Protein AF-A0A7K6Z271-F1 (afdb_monomer_lite)

Sequence (69 aa):
QVAEAVAQPLLGARRVTLVAGGSGDIGVSRLPGEILDVVTRLPAAVEALTGVSVTQVRPDARVPSGTQC

Radius of gyration: 23.78 Å; chains: 1; bounding box: 64×26×50 Å

Structure (mmCIF, N/CA/C/O backbone):
data_AF-A0A7K6Z271-F1
#
_entry.id   AF-A0A7K6Z271-F1
#
loop_
_atom_site.group_PDB
_atom_site.id
_atom_site.type_symbol
_atom_site.label_atom_id
_atom_site.label_alt_id
_atom_site.label_comp_id
_atom_site.label_asym_id
_atom_site.label_entity_id
_atom_site.label_seq_id
_atom_site.pdbx_PDB_ins_code
_atom_site.Cartn_x
_atom_site.Cartn_y
_atom_site.Cartn_z
_atom_site.occupancy
_atom_site.B_iso_or_equiv
_atom_site.auth_seq_id
_atom_site.auth_comp_id
_atom_site.auth_asym_id
_atom_site.auth_atom_id
_atom_site.pdbx_PDB_model_num
ATOM 1 N N . GLN A 1 1 ? 29.898 14.854 -18.114 1.00 68.50 1 GLN A N 1
ATOM 2 C CA . GLN A 1 1 ? 30.406 13.720 -18.915 1.00 68.50 1 GLN A CA 1
ATOM 3 C C . GLN A 1 1 ? 29.689 12.410 -18.568 1.00 68.50 1 GLN A C 1
ATOM 5 O O . GLN A 1 1 ? 29.120 11.813 -19.464 1.00 68.50 1 GLN A O 1
ATOM 10 N N . VAL A 1 2 ? 29.589 11.999 -17.293 1.00 79.44 2 VAL A N 1
ATOM 11 C CA . VAL A 1 2 ? 28.883 10.749 -16.901 1.00 79.44 2 VAL A CA 1
ATOM 12 C C . VAL 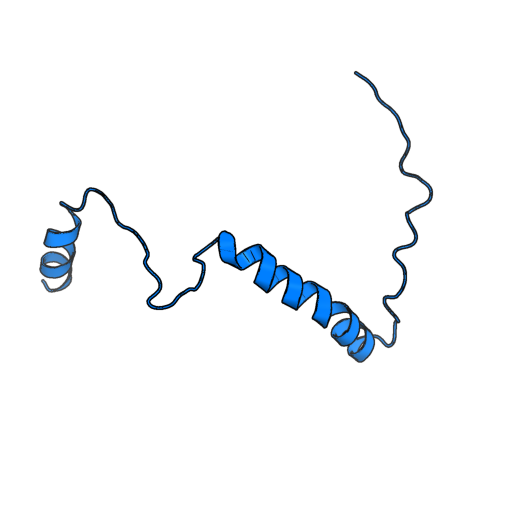A 1 2 ? 27.406 10.712 -17.327 1.00 79.44 2 VAL A C 1
ATOM 14 O O . VAL A 1 2 ? 26.944 9.702 -17.843 1.00 79.44 2 VAL A O 1
ATOM 17 N N . ALA A 1 3 ? 26.673 11.819 -17.177 1.00 83.44 3 ALA A N 1
ATOM 18 C CA . ALA A 1 3 ? 25.261 11.886 -17.564 1.00 83.44 3 ALA A CA 1
ATOM 19 C C . ALA A 1 3 ? 25.021 11.617 -19.063 1.00 83.44 3 ALA A C 1
ATOM 21 O O . ALA A 1 3 ? 24.024 11.002 -19.423 1.00 83.44 3 ALA A O 1
ATOM 22 N N . GLU A 1 4 ? 25.946 12.035 -19.930 1.00 86.75 4 GLU A N 1
ATOM 23 C CA . GLU A 1 4 ? 25.831 11.863 -21.381 1.00 86.75 4 GLU A CA 1
ATOM 24 C C . GLU A 1 4 ? 26.031 10.400 -21.792 1.00 86.75 4 GLU A C 1
ATOM 26 O O . GLU A 1 4 ? 25.225 9.855 -22.543 1.00 86.75 4 GLU A O 1
ATOM 31 N N . ALA A 1 5 ? 27.034 9.732 -21.213 1.00 89.75 5 ALA A N 1
ATOM 32 C CA . ALA A 1 5 ? 27.290 8.311 -21.444 1.00 89.75 5 ALA A CA 1
ATOM 33 C C . ALA A 1 5 ? 26.119 7.417 -20.992 1.00 89.75 5 ALA A C 1
ATOM 35 O O . ALA A 1 5 ? 25.848 6.389 -21.607 1.00 89.75 5 ALA A O 1
ATOM 36 N N . VAL A 1 6 ? 25.401 7.820 -19.937 1.00 88.31 6 VAL A N 1
ATOM 37 C CA . VAL A 1 6 ? 24.215 7.103 -19.439 1.00 88.31 6 VAL A CA 1
ATOM 38 C C . VAL A 1 6 ? 22.961 7.426 -20.265 1.00 88.31 6 VAL A C 1
ATOM 40 O O . VAL A 1 6 ? 22.116 6.556 -20.460 1.00 88.31 6 VAL A O 1
ATOM 43 N N . ALA A 1 7 ? 22.830 8.652 -20.781 1.00 87.38 7 ALA A N 1
ATOM 44 C CA . ALA A 1 7 ? 21.663 9.078 -21.556 1.00 87.38 7 ALA A CA 1
ATOM 45 C C . ALA A 1 7 ? 21.651 8.531 -22.993 1.00 87.38 7 ALA A C 1
ATOM 47 O O . ALA A 1 7 ? 20.585 8.185 -23.504 1.00 87.38 7 ALA A O 1
ATOM 48 N N . GLN A 1 8 ? 22.816 8.412 -23.640 1.00 92.31 8 GLN A N 1
ATOM 49 C CA . GLN A 1 8 ? 22.941 7.897 -25.010 1.00 92.31 8 GLN A CA 1
ATOM 50 C C . GLN A 1 8 ? 22.204 6.563 -25.271 1.00 92.31 8 GLN A C 1
ATOM 52 O O . GLN A 1 8 ? 21.426 6.511 -26.225 1.00 92.31 8 GLN A O 1
ATOM 57 N N . PRO A 1 9 ? 22.348 5.501 -24.451 1.00 88.69 9 PRO A N 1
ATOM 58 C CA . PRO A 1 9 ? 21.620 4.244 -24.662 1.00 88.69 9 PRO A CA 1
ATOM 59 C C . PRO A 1 9 ? 20.100 4.349 -24.443 1.00 88.69 9 PRO A C 1
ATOM 61 O O . PRO A 1 9 ? 19.352 3.542 -24.993 1.00 88.69 9 PRO A O 1
ATOM 64 N N . LEU A 1 10 ? 19.618 5.339 -23.684 1.00 88.12 10 LEU A N 1
ATOM 65 C CA . LEU A 1 10 ? 18.184 5.550 -23.453 1.00 88.12 10 LEU A CA 1
ATOM 66 C C . LEU A 1 10 ? 17.511 6.354 -24.572 1.00 88.12 10 LEU A C 1
ATOM 68 O O . LEU A 1 10 ? 16.325 6.157 -24.824 1.00 88.12 10 LEU A O 1
ATOM 72 N N . LEU A 1 11 ? 18.251 7.209 -25.286 1.00 89.75 11 LEU A N 1
ATOM 73 C CA . LEU A 1 11 ? 17.715 8.019 -26.390 1.00 89.75 11 LEU A CA 1
ATOM 74 C C . LEU A 1 11 ? 17.168 7.173 -27.556 1.00 89.75 11 LEU A C 1
ATOM 76 O O . LEU A 1 11 ? 16.258 7.608 -28.256 1.00 89.75 11 LEU A O 1
ATOM 80 N N . GLY A 1 12 ? 17.695 5.961 -27.757 1.00 88.56 12 GLY A N 1
ATOM 81 C CA . GLY A 1 12 ? 17.217 5.012 -28.772 1.00 88.56 12 GLY A CA 1
ATOM 82 C C . GLY A 1 12 ? 16.153 4.024 -28.279 1.00 88.56 12 GLY A C 1
ATOM 83 O O . GLY A 1 12 ? 15.655 3.212 -29.065 1.00 88.56 12 GLY A O 1
ATOM 84 N N . ALA A 1 13 ? 15.807 4.047 -26.989 1.00 91.50 13 ALA A N 1
ATOM 85 C CA . ALA A 1 13 ? 14.882 3.086 -26.406 1.00 91.50 13 ALA A CA 1
ATOM 86 C C . ALA A 1 13 ? 13.439 3.391 -26.839 1.00 91.50 13 ALA A C 1
ATOM 88 O O . ALA A 1 13 ? 12.833 4.372 -26.421 1.00 91.50 13 ALA A O 1
ATOM 89 N N . ARG A 1 14 ? 12.851 2.512 -27.662 1.00 91.69 14 ARG A N 1
ATOM 90 C CA . ARG A 1 14 ? 11.458 2.658 -28.138 1.00 91.69 14 ARG A CA 1
ATOM 91 C C . ARG A 1 14 ? 10.415 2.399 -27.053 1.00 91.69 14 ARG A C 1
ATOM 93 O O . ARG A 1 14 ? 9.281 2.853 -27.166 1.00 91.69 14 ARG A O 1
ATOM 100 N N . ARG A 1 15 ? 10.773 1.603 -26.043 1.00 87.06 15 ARG A N 1
ATOM 101 C CA . ARG A 1 15 ? 9.880 1.210 -24.953 1.00 87.06 15 ARG A CA 1
ATOM 102 C C . ARG A 1 15 ? 10.682 0.952 -23.689 1.00 87.06 15 ARG A C 1
ATOM 104 O O . ARG A 1 15 ? 11.605 0.143 -23.700 1.00 87.06 15 ARG A O 1
ATOM 111 N N . VAL A 1 16 ? 10.266 1.577 -22.596 1.00 85.12 16 VAL A N 1
ATOM 112 C CA . VAL A 1 16 ? 10.730 1.259 -21.243 1.00 85.12 16 VAL A CA 1
ATOM 113 C C . VAL A 1 16 ? 9.608 0.484 -20.563 1.00 85.12 16 VAL A C 1
ATOM 115 O O . VAL A 1 16 ? 8.480 0.961 -20.501 1.00 85.12 16 VAL A O 1
ATOM 118 N N . THR A 1 17 ? 9.878 -0.746 -20.125 1.00 82.81 17 THR A N 1
ATOM 119 C CA . THR A 1 17 ? 8.902 -1.570 -19.393 1.00 82.81 17 THR A CA 1
ATOM 120 C C . THR A 1 17 ? 9.450 -1.831 -18.006 1.00 82.81 17 THR A C 1
ATOM 122 O O . THR A 1 17 ? 10.563 -2.331 -17.870 1.00 82.81 17 THR A O 1
ATOM 125 N N . LEU A 1 18 ? 8.675 -1.480 -16.986 1.00 79.50 18 LEU A N 1
ATOM 126 C CA . LEU A 1 18 ? 9.015 -1.804 -15.612 1.00 79.50 18 LEU A CA 1
ATOM 127 C C . LEU A 1 18 ? 8.705 -3.286 -15.375 1.00 79.50 18 LEU A C 1
ATOM 129 O O . LEU A 1 18 ? 7.585 -3.726 -15.621 1.00 79.50 18 LEU A O 1
ATOM 133 N N . VAL A 1 19 ? 9.699 -4.045 -14.921 1.00 73.50 19 VAL A N 1
ATOM 134 C CA . VAL A 1 19 ? 9.558 -5.454 -14.539 1.00 73.50 19 VAL A CA 1
ATOM 135 C C . VAL A 1 19 ? 9.940 -5.590 -13.068 1.00 73.50 19 VAL A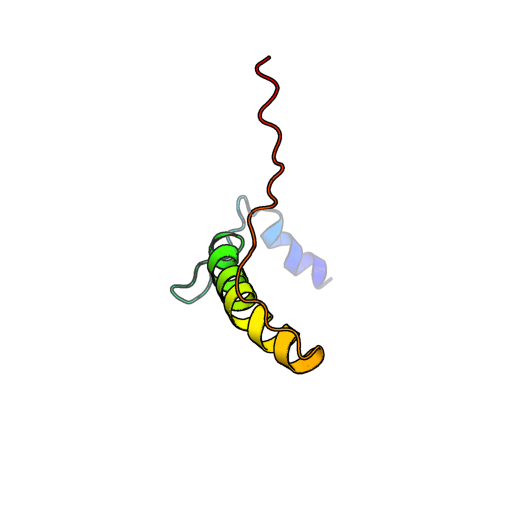 C 1
ATOM 137 O O . VAL A 1 19 ? 11.015 -5.162 -12.657 1.00 73.50 19 VAL A O 1
ATOM 140 N N . ALA A 1 20 ? 9.045 -6.138 -12.252 1.00 70.94 20 ALA A N 1
ATOM 141 C CA . ALA A 1 20 ? 9.343 -6.481 -10.872 1.00 70.94 20 ALA A CA 1
ATOM 142 C C . ALA A 1 20 ? 9.911 -7.900 -10.869 1.00 70.94 20 ALA A C 1
ATOM 144 O O . ALA A 1 20 ? 9.335 -8.800 -11.471 1.00 70.94 20 ALA A O 1
ATOM 145 N N . GLY A 1 21 ? 11.051 -8.101 -10.206 1.00 65.00 21 GLY A N 1
ATOM 146 C CA . GLY A 1 21 ? 11.786 -9.374 -10.184 1.00 65.00 21 GLY A CA 1
ATOM 147 C C . GLY A 1 21 ? 11.124 -10.514 -9.395 1.00 65.00 21 GLY A C 1
ATOM 148 O O . GLY A 1 21 ? 11.799 -11.477 -9.056 1.00 65.00 21 GLY A O 1
ATOM 149 N N . GLY A 1 22 ? 9.832 -10.416 -9.083 1.00 70.19 22 GLY A N 1
ATOM 150 C CA . GLY A 1 22 ? 9.038 -11.461 -8.434 1.00 70.19 22 GLY A CA 1
ATOM 151 C C . GLY A 1 22 ? 7.638 -11.525 -9.045 1.00 70.19 22 GLY A C 1
ATOM 152 O O . GLY A 1 22 ? 7.284 -10.663 -9.845 1.00 70.19 22 GLY A O 1
ATOM 153 N N . SER A 1 23 ? 6.824 -12.513 -8.651 1.00 65.19 23 SER A N 1
ATOM 154 C CA . SER A 1 23 ? 5.414 -12.668 -9.073 1.00 65.19 23 SER A CA 1
ATOM 155 C C . SER A 1 23 ? 4.493 -11.594 -8.468 1.00 65.19 23 SER A C 1
ATOM 157 O O . SER A 1 23 ? 3.427 -11.893 -7.936 1.00 65.19 23 SER A O 1
ATOM 159 N N . GLY A 1 24 ? 4.941 -10.345 -8.462 1.00 66.38 24 GLY A N 1
ATOM 160 C CA . GLY A 1 24 ? 4.204 -9.211 -7.948 1.00 66.38 24 GLY A CA 1
ATOM 161 C C . GLY A 1 24 ? 3.763 -8.323 -9.095 1.00 66.38 24 GLY A C 1
ATOM 162 O O . GLY A 1 24 ? 4.582 -7.924 -9.924 1.00 66.38 24 GLY A O 1
ATOM 163 N N . ASP A 1 25 ? 2.485 -7.961 -9.069 1.00 72.31 25 ASP A N 1
ATOM 164 C CA . ASP A 1 25 ? 1.896 -6.862 -9.829 1.00 72.31 25 ASP A CA 1
ATOM 165 C C . ASP A 1 25 ? 2.755 -5.593 -9.759 1.00 72.31 25 ASP A C 1
ATOM 167 O O . ASP A 1 25 ? 3.606 -5.469 -8.884 1.00 72.31 25 ASP A O 1
ATOM 171 N N . ILE A 1 26 ? 2.584 -4.622 -10.654 1.00 76.81 26 ILE A N 1
ATOM 172 C CA . ILE A 1 26 ? 3.362 -3.371 -10.633 1.00 76.81 26 ILE A CA 1
ATOM 173 C C . ILE A 1 26 ? 2.425 -2.198 -10.894 1.00 76.81 26 ILE A C 1
ATOM 175 O O . ILE A 1 26 ? 1.563 -2.273 -11.766 1.00 76.81 26 ILE A O 1
ATOM 179 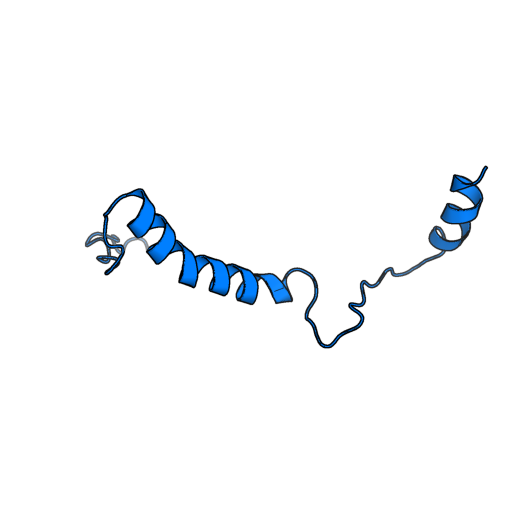N N . GLY A 1 27 ? 2.601 -1.101 -10.157 1.00 79.00 27 GLY A N 1
ATOM 180 C CA . GLY A 1 27 ? 1.788 0.102 -10.332 1.00 79.00 27 GLY A CA 1
ATOM 181 C C . GLY A 1 27 ? 0.338 -0.112 -9.893 1.00 79.00 27 GLY A C 1
ATOM 182 O O . GLY A 1 27 ? 0.096 -0.621 -8.801 1.00 79.00 27 GLY A O 1
ATOM 183 N N . VAL A 1 28 ? -0.624 0.269 -10.743 1.00 78.75 28 VAL A N 1
ATOM 184 C CA . VAL A 1 28 ? -2.067 0.279 -10.418 1.00 78.75 28 VAL A CA 1
ATOM 185 C C . VAL A 1 28 ? -2.583 -1.089 -9.990 1.00 78.75 28 VAL A C 1
ATOM 187 O O . VAL A 1 28 ? -3.408 -1.159 -9.091 1.00 78.75 28 VAL A O 1
ATOM 190 N N . SER A 1 29 ? -2.061 -2.175 -10.557 1.00 82.62 29 SER A N 1
ATOM 191 C CA . SER A 1 29 ? -2.465 -3.535 -10.192 1.00 82.62 29 SER A CA 1
ATOM 192 C C . SER A 1 29 ? -2.175 -3.884 -8.719 1.00 82.62 29 SER A C 1
ATOM 194 O O . SER A 1 29 ? -2.818 -4.776 -8.180 1.00 82.62 29 SER A O 1
ATOM 196 N N . ARG A 1 30 ? -1.276 -3.152 -8.034 1.00 81.44 30 ARG A N 1
ATOM 197 C CA . ARG A 1 30 ? -1.052 -3.275 -6.577 1.00 81.44 30 ARG A CA 1
ATOM 198 C C . ARG A 1 30 ? -2.019 -2.462 -5.730 1.00 81.44 30 ARG A C 1
ATOM 200 O O . ARG A 1 30 ? -2.292 -2.854 -4.597 1.00 81.44 30 ARG A O 1
ATOM 207 N N . LEU A 1 31 ? -2.527 -1.350 -6.264 1.00 87.12 31 LEU A N 1
ATOM 208 C CA . LEU A 1 31 ? -3.354 -0.413 -5.503 1.00 87.12 31 LEU A CA 1
ATOM 209 C C . LEU A 1 31 ? -4.558 -1.096 -4.841 1.00 87.12 31 LEU A C 1
ATOM 211 O O . LEU A 1 31 ? -4.793 -0.801 -3.676 1.00 87.12 31 LEU A O 1
ATOM 215 N N . PRO A 1 32 ? -5.286 -2.034 -5.481 1.00 88.88 32 PRO A N 1
ATOM 216 C CA . PRO A 1 32 ? -6.375 -2.743 -4.816 1.00 88.88 32 PRO A CA 1
ATOM 217 C C . PRO A 1 32 ? -5.943 -3.472 -3.539 1.00 88.88 32 PRO A C 1
ATOM 219 O O . PRO A 1 32 ? -6.655 -3.407 -2.542 1.00 88.88 32 PRO A O 1
ATOM 222 N N . GLY A 1 33 ? -4.783 -4.136 -3.548 1.00 90.06 33 GLY A N 1
ATOM 223 C CA . GLY A 1 33 ? -4.266 -4.865 -2.387 1.00 90.06 33 GLY A CA 1
ATOM 224 C C . GLY A 1 33 ? -3.786 -3.933 -1.276 1.00 90.06 33 GLY A C 1
ATOM 225 O O . GLY A 1 33 ? -4.112 -4.148 -0.112 1.00 90.06 33 GLY A O 1
ATOM 226 N N . GLU A 1 34 ? -3.072 -2.864 -1.633 1.00 89.94 34 GLU A N 1
ATOM 227 C CA . GLU A 1 34 ? -2.615 -1.858 -0.665 1.00 89.94 34 GLU A CA 1
ATOM 228 C C . GLU A 1 34 ? -3.788 -1.084 -0.055 1.00 89.94 34 GLU A C 1
ATOM 230 O O . GLU A 1 34 ? -3.835 -0.878 1.154 1.00 89.94 34 GLU A O 1
ATOM 235 N N . ILE A 1 35 ? -4.779 -0.709 -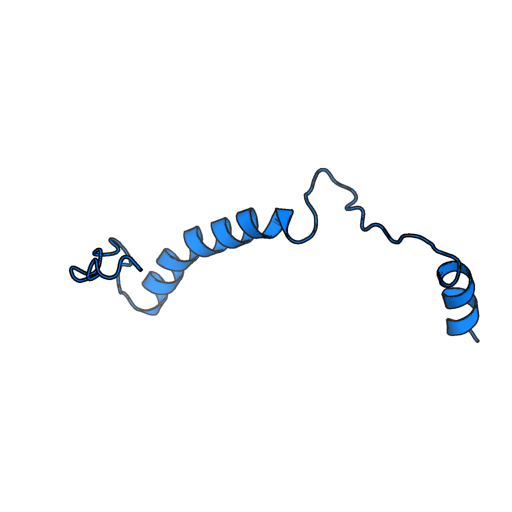0.867 1.00 94.50 35 ILE A N 1
ATOM 236 C CA . ILE A 1 35 ? -5.996 -0.052 -0.385 1.00 94.50 35 ILE A CA 1
ATOM 237 C C . ILE A 1 35 ? -6.772 -0.999 0.521 1.00 94.50 35 ILE A C 1
ATOM 239 O O . ILE A 1 35 ? -7.213 -0.559 1.576 1.00 94.50 35 ILE A O 1
ATOM 243 N N . LEU A 1 36 ? -6.915 -2.278 0.151 1.00 93.94 36 LEU A N 1
ATOM 244 C CA . LEU A 1 36 ? -7.576 -3.277 0.990 1.00 93.94 36 LEU A CA 1
ATOM 245 C C . LEU A 1 36 ? -6.889 -3.403 2.358 1.00 93.94 36 LEU A C 1
ATOM 247 O O . LEU A 1 36 ? -7.560 -3.397 3.389 1.00 93.94 36 LEU A O 1
ATOM 251 N N . ASP A 1 37 ? -5.559 -3.458 2.385 1.00 93.94 37 ASP A N 1
ATOM 252 C CA . ASP A 1 37 ? -4.788 -3.483 3.631 1.00 93.94 37 ASP A CA 1
ATOM 253 C C . ASP A 1 37 ? -5.013 -2.213 4.473 1.00 93.94 37 ASP A C 1
ATOM 255 O O . ASP A 1 37 ? -5.225 -2.285 5.683 1.00 93.94 37 ASP A O 1
ATOM 259 N N . VAL A 1 38 ? -5.078 -1.041 3.837 1.00 93.62 38 VAL A N 1
ATOM 260 C CA . VAL A 1 38 ? -5.408 0.213 4.528 1.00 93.62 38 VAL A CA 1
ATOM 261 C C . VAL A 1 38 ? -6.833 0.192 5.083 1.00 93.62 38 VAL A C 1
ATOM 263 O O . VAL A 1 38 ? -7.014 0.456 6.269 1.00 93.62 38 VAL A O 1
ATOM 266 N N . VAL A 1 39 ? -7.855 -0.130 4.280 1.00 92.25 39 VAL A N 1
ATOM 267 C CA . VAL A 1 39 ? -9.258 -0.079 4.738 1.00 92.25 39 VAL A CA 1
ATOM 268 C C . VAL A 1 39 ? -9.580 -1.137 5.787 1.00 92.25 39 VAL A C 1
ATOM 270 O O . VAL A 1 39 ? -10.509 -0.950 6.566 1.00 92.25 39 VAL A O 1
ATOM 273 N N . THR A 1 40 ? -8.812 -2.224 5.846 1.00 92.88 40 THR A N 1
ATOM 274 C CA . THR A 1 40 ? -8.966 -3.248 6.887 1.00 92.88 40 THR A CA 1
ATOM 275 C C . THR A 1 40 ? -8.310 -2.846 8.206 1.00 92.88 40 THR A C 1
ATOM 277 O O . THR A 1 40 ? -8.842 -3.166 9.266 1.00 92.88 40 THR A O 1
ATOM 280 N N . ARG A 1 41 ? -7.191 -2.113 8.175 1.00 93.62 41 ARG A N 1
ATOM 281 C CA . ARG A 1 41 ? -6.469 -1.679 9.388 1.00 93.62 41 ARG A CA 1
ATOM 282 C C . ARG A 1 41 ? -6.952 -0.344 9.943 1.00 93.62 41 ARG A C 1
ATOM 284 O O . ARG A 1 41 ? -6.866 -0.106 11.148 1.00 93.62 41 ARG A O 1
ATOM 291 N N . LEU A 1 42 ? -7.452 0.531 9.076 1.00 94.44 42 LEU A N 1
ATOM 292 C CA . LEU A 1 42 ? -7.869 1.882 9.435 1.00 94.44 42 LEU A CA 1
ATOM 293 C C . LEU A 1 42 ? -8.940 1.927 10.543 1.00 94.44 42 LEU A C 1
ATOM 295 O O . LEU A 1 42 ? -8.758 2.728 11.458 1.00 94.44 42 LEU A O 1
ATOM 299 N N . PRO A 1 43 ? -10.001 1.092 10.541 1.00 91.00 43 PRO A N 1
ATOM 300 C CA . PRO A 1 43 ? -11.024 1.126 11.588 1.00 91.00 43 PRO A CA 1
ATOM 301 C C . PRO A 1 43 ? -10.435 0.926 12.988 1.00 91.00 43 PRO A C 1
ATOM 303 O O . PRO A 1 43 ? -10.691 1.728 13.880 1.00 91.00 43 PRO A O 1
ATOM 306 N N . ALA A 1 44 ? -9.556 -0.069 13.146 1.00 91.88 44 ALA A N 1
ATOM 307 C CA . ALA A 1 44 ? -8.892 -0.357 14.416 1.00 91.88 44 ALA A CA 1
ATOM 308 C C . ALA A 1 44 ? -7.964 0.787 14.862 1.00 91.88 44 ALA A C 1
ATOM 310 O O . ALA A 1 44 ? -7.899 1.118 16.045 1.00 91.88 44 ALA A O 1
ATOM 311 N N . ALA A 1 45 ? -7.258 1.421 13.920 1.00 93.44 45 ALA A N 1
ATOM 312 C CA . ALA A 1 45 ? -6.395 2.561 14.220 1.00 93.44 45 ALA A CA 1
ATOM 313 C C . ALA A 1 45 ? -7.195 3.799 14.663 1.00 93.44 45 ALA A C 1
ATOM 315 O O . ALA A 1 45 ? -6.813 4.478 15.616 1.00 93.44 45 ALA A O 1
ATOM 316 N N . VAL A 1 46 ? -8.318 4.086 13.997 1.00 93.50 46 VAL A N 1
ATOM 317 C CA . VAL A 1 46 ? -9.219 5.188 14.364 1.00 93.50 46 VAL A CA 1
ATOM 318 C C . VAL A 1 46 ? -9.851 4.932 15.730 1.00 93.50 46 VAL A C 1
ATOM 320 O O . VAL A 1 46 ? -9.868 5.834 16.568 1.00 93.50 46 VAL A O 1
ATOM 323 N N . GLU A 1 47 ? -10.302 3.705 15.989 1.00 93.94 47 GLU A N 1
ATOM 324 C CA . GLU A 1 47 ? -10.826 3.278 17.288 1.00 93.94 47 GLU A CA 1
ATOM 325 C C . GLU A 1 47 ? -9.813 3.492 18.413 1.00 93.94 47 GLU A C 1
ATOM 327 O O . GLU A 1 47 ? -10.142 4.104 19.427 1.00 93.94 47 GLU A O 1
ATOM 332 N N . ALA A 1 48 ? -8.564 3.067 18.218 1.00 94.56 48 ALA A N 1
ATOM 333 C CA . ALA A 1 48 ? -7.511 3.211 19.221 1.00 94.56 48 ALA A CA 1
ATOM 334 C C . ALA A 1 48 ? -7.199 4.678 19.575 1.00 94.56 48 ALA A C 1
ATOM 336 O O . ALA A 1 48 ? -6.831 4.971 20.710 1.00 94.56 48 ALA A O 1
ATOM 337 N N . LEU A 1 49 ? -7.340 5.602 18.618 1.00 95.31 49 LEU A N 1
ATOM 338 C CA . LEU A 1 49 ? -7.024 7.024 18.805 1.00 95.31 49 LEU A CA 1
ATOM 339 C C . LEU A 1 49 ? -8.204 7.853 19.316 1.00 95.31 49 LEU A C 1
ATOM 341 O O . LEU A 1 49 ? -8.000 8.868 19.979 1.00 95.31 49 LEU A O 1
ATOM 345 N N . THR A 1 50 ? -9.428 7.457 18.974 1.00 92.81 50 THR A N 1
ATOM 346 C CA . THR A 1 50 ? 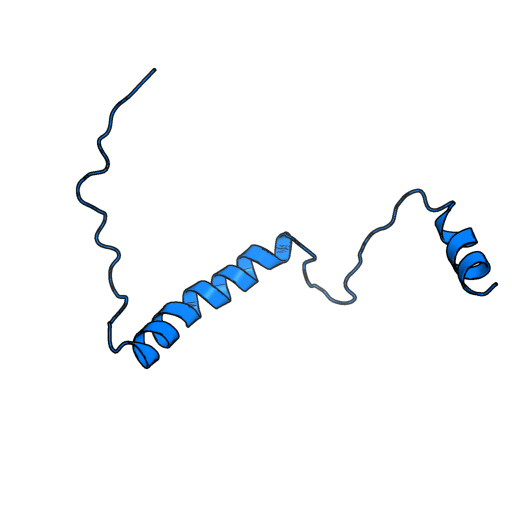-10.634 8.262 19.229 1.00 92.81 50 THR A CA 1
ATOM 347 C C . THR A 1 50 ? -11.581 7.629 20.243 1.00 92.81 50 THR A C 1
ATOM 349 O O . THR A 1 50 ? -12.447 8.319 20.775 1.00 92.81 50 THR A O 1
ATOM 352 N N . GLY A 1 51 ? -11.449 6.326 20.506 1.00 91.12 51 GLY A N 1
ATOM 353 C CA . GLY A 1 51 ? -12.404 5.541 21.288 1.00 91.12 51 GLY A CA 1
ATOM 354 C C . GLY A 1 51 ? -13.751 5.315 20.590 1.00 91.12 51 GLY A C 1
ATOM 355 O O . GLY A 1 51 ? -14.663 4.766 21.205 1.00 91.12 51 GLY A O 1
ATOM 356 N N . VAL A 1 52 ? -13.908 5.741 19.330 1.00 89.81 52 VAL A N 1
ATOM 357 C CA . VAL A 1 52 ? -15.154 5.608 18.562 1.00 89.81 52 VAL A CA 1
ATOM 358 C C . VAL A 1 52 ? -15.124 4.328 17.740 1.00 89.81 52 VAL A C 1
ATOM 360 O O . VAL A 1 52 ? -14.312 4.219 16.825 1.00 89.81 52 VAL A O 1
ATOM 363 N N . SER A 1 53 ? -16.048 3.403 18.011 1.00 85.19 53 SER A N 1
ATOM 364 C CA . SER A 1 53 ? -16.233 2.193 17.201 1.00 85.19 53 SER A CA 1
ATOM 365 C C . SER A 1 53 ? -16.740 2.516 15.795 1.00 85.19 53 SER A C 1
ATOM 367 O O . SER A 1 53 ? -17.820 3.086 15.634 1.00 85.19 53 SER A O 1
ATOM 369 N N . VAL A 1 54 ? -15.994 2.098 14.769 1.00 82.00 54 VAL A N 1
ATOM 370 C CA . VAL A 1 54 ? -16.340 2.277 13.348 1.00 82.00 54 VAL A CA 1
ATOM 371 C C . VAL A 1 54 ? -16.991 0.991 12.844 1.00 82.00 54 VAL A C 1
ATOM 373 O O . VAL A 1 54 ? -16.498 0.298 11.958 1.00 82.00 54 VAL A O 1
ATOM 376 N N . THR A 1 55 ? -18.121 0.635 13.450 1.00 71.81 55 THR A N 1
ATOM 377 C CA . THR A 1 55 ? -18.964 -0.476 13.000 1.00 71.81 55 THR A CA 1
ATOM 378 C C . THR A 1 55 ? -20.290 0.103 12.520 1.00 71.81 55 THR A C 1
ATOM 380 O O . THR A 1 55 ? -20.866 0.968 13.169 1.00 71.81 55 THR A O 1
ATOM 383 N N . GLN A 1 56 ? -20.750 -0.338 11.346 1.00 65.12 56 GLN A N 1
ATOM 384 C CA . GLN A 1 56 ? -21.907 0.185 10.603 1.00 65.12 56 GLN A CA 1
ATOM 385 C C . GLN A 1 56 ? -21.739 1.568 9.952 1.00 65.12 56 GLN A C 1
ATOM 387 O O . GLN A 1 56 ? -21.934 2.626 10.547 1.00 65.12 56 GLN A O 1
ATOM 392 N N . VAL A 1 57 ? -21.570 1.538 8.628 1.00 61.81 57 VAL A N 1
ATOM 393 C CA . VAL A 1 57 ? -22.037 2.623 7.765 1.00 61.81 57 VAL A CA 1
ATOM 394 C C . VAL A 1 57 ? -23.562 2.575 7.828 1.00 61.81 57 VAL A C 1
ATOM 396 O O . VAL A 1 57 ? -24.180 1.694 7.231 1.00 61.81 57 VAL A O 1
ATOM 399 N N . ARG A 1 58 ? -24.201 3.469 8.589 1.00 64.56 58 ARG A N 1
ATOM 400 C CA . ARG A 1 58 ? -25.633 3.706 8.387 1.00 64.56 58 ARG A CA 1
ATOM 401 C C . ARG A 1 58 ? -25.750 4.225 6.951 1.00 64.56 58 ARG A C 1
ATOM 403 O O . ARG A 1 58 ? -25.171 5.283 6.699 1.00 64.56 58 ARG A O 1
ATOM 410 N N . PRO A 1 59 ? -26.418 3.528 6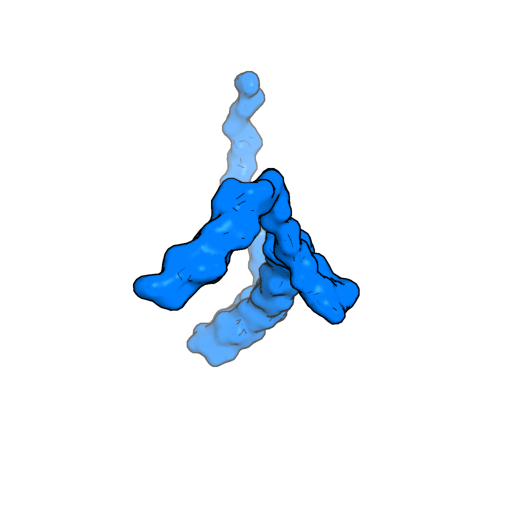.010 1.00 58.72 59 PRO A N 1
ATOM 411 C CA . PRO A 1 59 ? -26.727 4.156 4.738 1.00 58.72 59 PRO A CA 1
ATOM 412 C C . PRO A 1 59 ? -27.491 5.424 5.092 1.00 58.72 59 PRO A C 1
ATOM 414 O O . PRO A 1 59 ? -28.497 5.369 5.808 1.00 58.72 59 PRO A O 1
ATOM 417 N N . ASP A 1 60 ? -26.932 6.572 4.718 1.00 54.31 60 ASP A N 1
ATOM 418 C CA . ASP A 1 60 ? -27.608 7.836 4.920 1.00 54.31 60 ASP A CA 1
ATOM 419 C C . ASP A 1 60 ? -29.000 7.700 4.301 1.00 54.31 60 ASP A C 1
ATOM 421 O O . ASP A 1 60 ? -29.147 7.362 3.125 1.00 54.31 60 ASP A O 1
ATOM 425 N N . ALA A 1 61 ? -30.033 7.879 5.122 1.00 62.72 61 ALA A N 1
ATOM 426 C CA . ALA A 1 61 ? -31.421 7.668 4.737 1.00 62.72 61 ALA A CA 1
ATOM 427 C C . ALA A 1 61 ? -31.941 8.771 3.794 1.00 62.72 61 ALA A C 1
ATOM 429 O O . ALA A 1 61 ? -33.130 9.094 3.808 1.00 62.72 61 ALA A O 1
ATOM 430 N N . ARG A 1 62 ? -31.069 9.386 2.988 1.00 63.84 62 ARG A N 1
ATOM 431 C CA . ARG A 1 62 ? -31.452 10.348 1.967 1.00 63.84 62 ARG A CA 1
ATOM 432 C C . ARG A 1 62 ? -30.429 10.418 0.828 1.00 63.84 62 ARG A C 1
ATOM 434 O O . ARG A 1 62 ? -29.822 11.453 0.580 1.00 63.84 62 ARG A O 1
ATOM 441 N N . VAL A 1 63 ? -30.343 9.352 0.032 1.00 63.06 63 VAL A N 1
ATOM 442 C CA . VAL A 1 63 ? -30.007 9.501 -1.395 1.00 63.06 63 VAL A CA 1
ATOM 443 C C . VAL A 1 63 ? -31.324 9.761 -2.136 1.00 63.06 63 VAL A C 1
ATOM 445 O O . VAL A 1 63 ? -32.078 8.811 -2.363 1.00 63.06 63 VAL A O 1
ATOM 448 N N . PRO A 1 64 ? -31.683 11.018 -2.468 1.00 64.56 64 PRO A N 1
ATOM 449 C CA . PRO A 1 64 ? -32.842 11.267 -3.310 1.00 64.56 64 PRO A CA 1
ATOM 450 C C . PRO A 1 64 ? -32.597 10.637 -4.683 1.00 64.56 64 PRO A C 1
ATOM 452 O O . PRO A 1 64 ? -31.695 11.027 -5.421 1.00 64.56 64 PRO A O 1
ATOM 455 N N . SER A 1 65 ? -33.418 9.642 -5.015 1.00 67.50 65 SER A N 1
ATOM 456 C CA . SER A 1 65 ? -33.585 9.193 -6.392 1.00 67.50 65 SER A CA 1
ATOM 457 C C . SER A 1 65 ? -34.280 10.308 -7.172 1.00 67.50 65 SER A C 1
ATOM 459 O O . SER A 1 65 ? -35.450 10.600 -6.944 1.00 67.50 65 SER A O 1
ATOM 461 N N . GLY A 1 66 ? -33.534 10.949 -8.061 1.00 67.81 66 GLY A N 1
ATOM 462 C CA . GLY A 1 66 ? -34.004 11.973 -8.989 1.00 67.81 66 GLY A CA 1
ATOM 463 C C . GLY A 1 66 ? -32.774 12.666 -9.562 1.00 67.81 66 GLY A C 1
ATOM 464 O O . GLY A 1 66 ? -32.084 13.390 -8.862 1.00 67.81 66 GLY A O 1
ATOM 465 N N . THR A 1 67 ? -32.382 12.436 -10.806 1.00 61.38 67 THR A N 1
ATOM 466 C CA . THR A 1 67 ? -33.199 12.732 -11.976 1.00 61.38 67 THR A CA 1
ATOM 467 C C . THR A 1 67 ? -32.743 11.849 -13.127 1.00 61.38 67 THR A C 1
ATOM 469 O O . THR A 1 67 ? -31.562 11.790 -13.457 1.00 61.38 67 THR A O 1
ATOM 472 N N . GLN A 1 68 ? -33.713 11.162 -13.713 1.00 55.59 68 GLN A N 1
ATOM 473 C CA . GLN A 1 68 ? -33.643 10.666 -15.072 1.00 55.59 68 GLN A CA 1
ATOM 474 C C . GLN A 1 68 ? -33.674 11.899 -15.991 1.00 55.59 68 GLN A C 1
ATOM 476 O O . GLN A 1 68 ? -34.679 12.607 -16.010 1.00 55.59 68 GLN A O 1
ATOM 481 N N . CYS A 1 69 ? -32.567 12.165 -16.680 1.00 50.25 69 CYS A N 1
ATOM 482 C CA . CYS A 1 69 ? -32.500 12.948 -17.913 1.00 50.25 69 CYS A CA 1
ATOM 483 C C . CYS A 1 69 ? -31.661 12.140 -18.900 1.00 50.25 69 CYS A C 1
ATOM 485 O O . CYS A 1 69 ? -30.567 11.694 -18.482 1.00 50.25 69 CYS A O 1
#

Secondary structure (DSSP, 8-state):
-HHHHHHHHHHT-S------SSS---GGGGHHHHHHHHHHHHHHHHHHHH-------PPPS--------

pLDDT: mean 80.63, std 12.52, range [50.25, 95.31]

Foldseek 3Di:
DVVVVVVVVVVPDPDDDDDDPDPDDDDPVCCVVVVVVCVVCVQVVCCVVPVDHPPDPPPPPDPDPDDDD

Organism: Alca torda (NCBI:txid28689)